Protein AF-A0A6P6E9Z3-F1 (afdb_monomer)

Nearest PDB structures (foldseek):
  7aoi-assembly1_AW  TM=5.281E-01  e=2.075E-01  Trypanosoma brucei
  3gw6-assembly1_A  TM=3.662E-01  e=9.988E-01  Escherichia phage K1F
  3gw6-assembly2_D  TM=3.424E-01  e=9.988E-01  Escherichia phage K1F
  3gw6-assembly2_C  TM=3.848E-01  e=1.651E+00  Escherichia phage K1F
  3gw6-assembly1_B  TM=3.776E-01  e=1.551E+00  Escherichia phage K1F

Solvent-accessible surface area (backbone atoms only — not comparable to full-atom values): 5429 Å² total; per-residue (Å²): 134,80,83,70,84,80,76,86,65,64,46,78,51,76,43,86,42,79,61,49,81,46,79,41,83,45,78,94,86,39,71,44,84,38,70,53,78,39,71,44,81,47,78,46,87,59,94,72,81,81,81,80,77,84,76,80,83,47,74,67,54,52,50,50,53,51,54,47,56,68,66,70,63,70,73,87,92,64,135

InterPro domains:
  IPR036394 Ribosomal protein uL22 superfamily [G3DSA:3.90.470.10] (10-79)
  IPR036394 Ribosomal protein uL22 superfamily [SSF54843] (12-49)
  IPR047867 Large ribosomal subunit protein uL22, bacteria/organella [PTHR13501] (10-78)

Secondary structure (DSSP, 8-state):
-PPPP---S-EEEEEE---EEEEEE-STT-EEEEEE--EEEEEE--SSSPPPPPPPPPHHHHHHHHHHHHHS---TT--

Radius of gyration: 25.66 Å; Cα contacts (8 Å, |Δi|>4): 66; chains: 1; bounding box: 59×47×48 Å

Foldseek 3Di:
DDPDPPDQAKDKDKDWDDWDWDWADDPPRDIDIDIPTDMDIDIDDDDDDHDDDDDDDDPVNVVVVVVVVVVPDDDDPDD

Mean predicted aligned error: 9.7 Å

pLDDT: mean 87.99, std 13.72, range [37.97, 97.12]

Organism: Octodon degus (NCBI:txid10160)

Sequence (79 aa):
MAPGPQGSDAESKTGRGQCLKGIRYHGRGRFGIMEKVYCHYFVKLVEGPPPAPEPRKTAMEHAKEYVQQLRSRTIIHTL

Structure (mmCIF, N/CA/C/O backbone):
data_AF-A0A6P6E9Z3-F1
#
_entry.id   AF-A0A6P6E9Z3-F1
#
loop_
_atom_site.group_PDB
_atom_site.id
_atom_site.type_symbol
_atom_site.label_atom_id
_atom_site.label_alt_id
_atom_site.label_comp_id
_atom_site.label_asym_id
_atom_site.label_entity_id
_atom_site.label_seq_id
_atom_site.pdbx_PDB_ins_code
_atom_site.Cartn_x
_atom_site.Cartn_y
_atom_site.Cartn_z
_atom_site.occupancy
_atom_site.B_iso_or_equiv
_atom_site.auth_seq_id
_atom_site.auth_comp_id
_atom_site.auth_asym_id
_atom_site.auth_atom_id
_atom_site.pdbx_PDB_model_num
ATOM 1 N N . MET A 1 1 ? -24.102 -15.658 -2.231 1.00 41.81 1 MET A N 1
ATOM 2 C CA . MET A 1 1 ? -22.895 -14.817 -2.366 1.00 41.81 1 MET A CA 1
ATOM 3 C C . MET A 1 1 ? -23.259 -13.450 -1.810 1.00 41.81 1 MET A C 1
ATOM 5 O O . MET A 1 1 ? -23.964 -12.711 -2.479 1.00 41.81 1 MET A O 1
ATOM 9 N N . ALA A 1 2 ? -22.964 -13.200 -0.531 1.00 37.97 2 ALA A N 1
ATOM 10 C CA . ALA A 1 2 ? -23.360 -11.951 0.117 1.00 37.97 2 ALA A CA 1
ATOM 11 C C . ALA A 1 2 ? -22.565 -10.787 -0.499 1.00 37.97 2 ALA A C 1
ATOM 13 O O . ALA A 1 2 ? -21.358 -10.949 -0.705 1.00 37.97 2 ALA A O 1
ATOM 14 N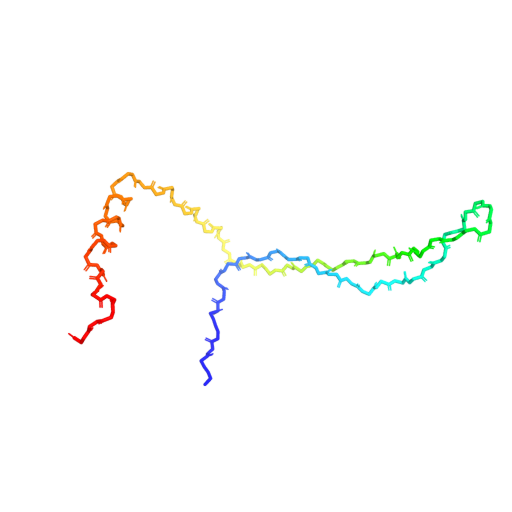 N . PRO A 1 3 ? -23.204 -9.651 -0.828 1.00 46.75 3 PRO A N 1
ATOM 15 C CA . PRO A 1 3 ? -22.469 -8.475 -1.264 1.00 46.75 3 PRO A CA 1
ATOM 16 C C . PRO A 1 3 ? -21.527 -8.053 -0.129 1.00 46.75 3 PRO A C 1
ATOM 18 O O . PRO A 1 3 ? -21.953 -7.926 1.018 1.00 46.75 3 PRO A O 1
ATOM 21 N N . GLY A 1 4 ? -20.236 -7.904 -0.443 1.00 49.62 4 GLY A N 1
ATOM 22 C CA . GLY A 1 4 ? -19.242 -7.391 0.501 1.00 49.62 4 GLY A CA 1
ATOM 23 C C . GLY A 1 4 ? -19.633 -6.002 1.023 1.00 49.62 4 GLY A C 1
ATOM 24 O O . GLY A 1 4 ? -20.479 -5.342 0.411 1.00 49.62 4 GLY A O 1
ATOM 25 N N . PRO A 1 5 ? -19.052 -5.553 2.150 1.00 54.25 5 PRO A N 1
ATOM 26 C CA . PRO A 1 5 ? -19.437 -4.297 2.779 1.00 54.25 5 PRO A CA 1
ATOM 27 C C . PRO A 1 5 ? -19.294 -3.158 1.766 1.00 54.25 5 PRO A C 1
ATOM 29 O O . PRO A 1 5 ? -18.206 -2.900 1.251 1.00 54.25 5 PRO A O 1
ATOM 32 N N . GLN A 1 6 ? -20.411 -2.507 1.439 1.00 49.78 6 GLN A N 1
ATOM 33 C CA . GLN A 1 6 ? -20.399 -1.292 0.637 1.00 49.78 6 GLN A CA 1
ATOM 34 C C . GLN A 1 6 ? -19.721 -0.214 1.486 1.00 49.78 6 GLN A C 1
ATOM 36 O O . GLN A 1 6 ? -20.298 0.263 2.458 1.00 49.78 6 GLN A O 1
ATOM 41 N N . GLY A 1 7 ? -18.454 0.079 1.182 1.00 54.69 7 GLY A N 1
ATOM 42 C CA . GLY A 1 7 ? -17.634 1.011 1.954 1.00 54.69 7 GLY A CA 1
ATOM 43 C C . GLY A 1 7 ? -18.241 2.412 1.939 1.00 54.69 7 GLY A C 1
ATOM 44 O O . GLY A 1 7 ? -18.324 3.028 0.874 1.00 54.69 7 GLY A O 1
ATOM 45 N N . SER A 1 8 ? -18.650 2.888 3.111 1.00 63.53 8 SER A N 1
ATOM 46 C CA . SER A 1 8 ? -19.211 4.220 3.354 1.00 63.53 8 SER A CA 1
ATOM 47 C C . SER A 1 8 ? -18.171 5.339 3.290 1.00 63.53 8 SER A C 1
ATOM 49 O O . SER A 1 8 ? -18.542 6.503 3.187 1.00 63.53 8 SER A O 1
ATOM 51 N N . ASP A 1 9 ? -16.882 4.995 3.317 1.00 76.06 9 ASP A N 1
ATOM 52 C CA . ASP A 1 9 ? -15.808 5.960 3.535 1.00 76.06 9 ASP A CA 1
ATOM 53 C C . ASP A 1 9 ? -15.020 6.271 2.255 1.00 76.06 9 ASP A C 1
ATOM 55 O O . ASP A 1 9 ? -14.945 5.469 1.311 1.00 76.06 9 ASP A O 1
ATOM 59 N N . ALA A 1 10 ? -14.429 7.469 2.232 1.00 88.81 10 ALA A N 1
ATOM 60 C CA . ALA A 1 10 ? -13.457 7.862 1.222 1.00 88.81 10 ALA A CA 1
ATOM 61 C C . ALA A 1 10 ? -12.161 7.058 1.403 1.00 88.81 10 ALA A C 1
ATOM 63 O O . ALA A 1 10 ? -11.702 6.831 2.522 1.00 88.81 10 ALA A O 1
ATOM 64 N N . GLU A 1 11 ? -11.546 6.640 0.298 1.00 91.00 11 GLU A N 1
ATOM 65 C CA . GLU A 1 11 ? -10.353 5.791 0.325 1.00 91.00 11 GLU A CA 1
ATOM 66 C C . GLU A 1 11 ? -9.253 6.373 -0.558 1.00 91.00 11 GLU A C 1
ATOM 68 O O . GLU A 1 11 ? -9.492 6.782 -1.695 1.00 91.00 11 GLU A O 1
ATOM 73 N N . SER A 1 12 ? -8.019 6.335 -0.061 1.00 92.88 12 SER A N 1
ATOM 74 C CA . SER A 1 12 ? -6.815 6.588 -0.851 1.00 92.88 12 SER A CA 1
ATOM 75 C C . SER A 1 12 ? -5.886 5.385 -0.746 1.00 92.88 12 SER A C 1
ATOM 77 O O . SER A 1 12 ? -5.497 5.004 0.361 1.00 92.88 12 SER A O 1
ATOM 79 N N . LYS A 1 13 ? -5.531 4.776 -1.879 1.00 95.12 13 LYS A N 1
ATOM 80 C CA . LYS A 1 13 ? -4.675 3.581 -1.928 1.00 95.12 13 LYS A CA 1
ATOM 81 C C . LYS A 1 13 ? -3.583 3.744 -2.975 1.00 95.12 13 LYS A C 1
ATOM 83 O O . LYS A 1 13 ? -3.776 4.396 -3.999 1.00 95.12 13 LYS A O 1
ATOM 88 N N . THR A 1 14 ? -2.441 3.109 -2.737 1.00 95.44 14 THR A N 1
ATOM 89 C CA . THR A 1 14 ? -1.337 3.035 -3.698 1.00 95.44 14 THR A CA 1
ATOM 90 C C . THR A 1 14 ? -1.085 1.591 -4.107 1.00 95.44 14 THR A C 1
ATOM 92 O O . THR A 1 14 ? -1.243 0.667 -3.311 1.00 95.44 14 THR A O 1
ATOM 95 N N . GLY A 1 15 ? -0.726 1.386 -5.373 1.00 94.81 15 GLY A N 1
ATOM 96 C CA . GLY A 1 15 ? -0.418 0.071 -5.929 1.00 94.81 15 GLY A CA 1
ATOM 97 C C . GLY A 1 15 ? 0.908 0.077 -6.677 1.00 94.81 15 GLY A C 1
ATOM 98 O O . GLY A 1 15 ? 1.271 1.073 -7.309 1.00 94.81 15 GLY A O 1
ATOM 99 N N . ARG A 1 16 ? 1.633 -1.044 -6.627 1.00 94.50 16 ARG A N 1
ATOM 100 C CA . ARG A 1 16 ? 2.831 -1.243 -7.451 1.00 94.50 16 ARG A CA 1
ATOM 101 C C . ARG A 1 16 ? 2.407 -1.382 -8.915 1.00 94.50 16 ARG A C 1
ATOM 103 O O . ARG A 1 16 ? 1.582 -2.229 -9.241 1.00 94.50 16 ARG A O 1
ATOM 110 N N . GLY A 1 17 ? 2.969 -0.542 -9.775 1.00 92.81 17 GLY A N 1
ATOM 111 C CA . GLY A 1 17 ? 2.796 -0.615 -11.221 1.00 92.81 17 GLY A CA 1
ATOM 112 C C . GLY A 1 17 ? 3.811 -1.549 -11.875 1.00 92.81 17 GLY A C 1
ATOM 113 O O . GLY A 1 17 ? 4.681 -2.135 -11.220 1.00 92.81 17 GLY A O 1
ATOM 114 N N . GLN A 1 18 ? 3.714 -1.680 -13.196 1.00 94.75 18 GLN A N 1
ATOM 115 C CA . GLN A 1 18 ? 4.677 -2.454 -13.978 1.00 94.75 18 GLN A CA 1
ATOM 116 C C . GLN A 1 18 ? 6.089 -1.904 -13.763 1.00 94.75 18 GLN A C 1
ATOM 118 O O . GLN A 1 18 ? 6.304 -0.707 -13.884 1.00 94.75 18 GLN A O 1
ATOM 123 N N . CYS A 1 19 ? 7.051 -2.763 -13.426 1.00 94.19 19 CYS A N 1
ATOM 124 C CA . CYS A 1 19 ? 8.436 -2.357 -13.190 1.00 94.19 19 CYS A CA 1
ATOM 125 C C . CYS A 1 19 ? 9.324 -2.856 -14.333 1.00 94.19 19 CYS A C 1
ATOM 127 O O . CYS A 1 19 ? 9.317 -4.048 -14.641 1.00 94.19 19 CYS A O 1
ATOM 129 N N . LEU A 1 20 ? 10.109 -1.962 -14.939 1.00 95.12 20 LEU A N 1
ATOM 130 C CA . LEU A 1 20 ? 11.061 -2.338 -15.989 1.00 95.12 20 LEU A CA 1
ATOM 131 C C . LEU A 1 20 ? 12.406 -2.690 -15.363 1.00 95.12 20 LEU A C 1
ATOM 133 O O . LEU A 1 20 ? 12.904 -1.943 -14.523 1.00 95.12 20 LEU A O 1
ATOM 137 N N . LYS A 1 21 ? 13.022 -3.790 -15.797 1.00 95.88 21 LYS A N 1
ATOM 138 C CA . LYS A 1 21 ? 14.363 -4.170 -15.344 1.00 95.88 21 LYS A CA 1
ATOM 139 C C . LYS A 1 21 ? 15.431 -3.575 -16.257 1.00 95.88 21 LYS A C 1
ATOM 141 O O . LYS A 1 21 ? 15.287 -3.567 -17.475 1.00 95.88 21 LYS A O 1
ATOM 146 N N . GLY A 1 22 ? 16.507 -3.089 -15.657 1.00 93.69 22 GLY A N 1
ATOM 147 C CA . GLY A 1 22 ? 17.708 -2.600 -16.320 1.00 93.69 22 GLY A CA 1
ATOM 148 C C . GLY A 1 22 ? 18.959 -3.101 -15.607 1.00 93.69 22 GLY A C 1
ATOM 149 O O . GLY A 1 22 ? 18.883 -3.713 -14.543 1.00 93.69 22 GLY A O 1
ATOM 150 N N . ILE A 1 23 ? 20.124 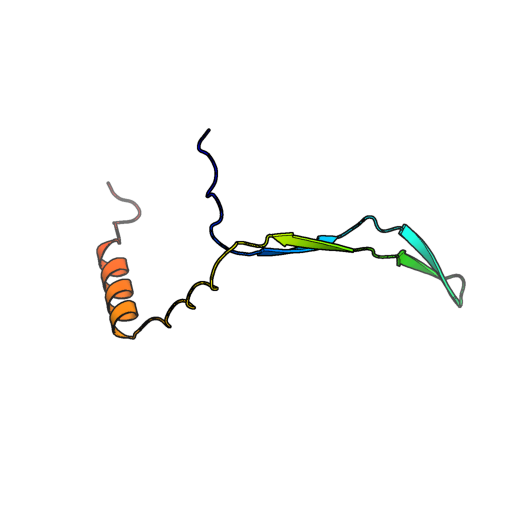-2.835 -16.189 1.00 95.81 23 ILE A N 1
ATOM 151 C CA . ILE A 1 23 ? 21.415 -3.230 -15.622 1.00 95.81 23 ILE A CA 1
ATOM 152 C C . ILE A 1 23 ? 22.143 -1.977 -15.138 1.00 95.81 23 ILE A C 1
ATOM 154 O O . ILE A 1 23 ? 22.314 -1.018 -15.890 1.00 95.81 23 ILE A O 1
ATOM 158 N N . ARG A 1 24 ? 22.592 -1.987 -13.881 1.00 96.19 24 ARG A N 1
ATOM 159 C CA . ARG A 1 24 ? 23.511 -0.990 -13.327 1.00 96.19 24 ARG A CA 1
ATOM 160 C C . ARG A 1 24 ? 24.926 -1.549 -13.371 1.00 96.19 24 ARG A C 1
ATOM 162 O O . ARG A 1 24 ? 25.247 -2.474 -12.628 1.00 96.19 24 ARG A O 1
ATOM 169 N N . TYR A 1 25 ? 25.766 -0.991 -14.233 1.00 95.56 25 TYR A N 1
ATOM 170 C CA . TYR A 1 25 ? 27.161 -1.407 -14.337 1.00 95.56 25 TYR A CA 1
ATOM 171 C C . TYR A 1 25 ? 27.982 -0.902 -13.148 1.00 95.56 25 TYR A C 1
ATOM 173 O O . TYR A 1 25 ? 27.840 0.242 -12.711 1.00 95.56 25 TYR A O 1
ATOM 181 N N . HIS A 1 26 ? 28.855 -1.765 -12.639 1.00 96.50 26 HIS A N 1
ATOM 182 C CA . HIS A 1 26 ? 29.821 -1.465 -11.592 1.00 96.50 26 HIS A CA 1
ATOM 183 C C . HIS A 1 26 ? 31.234 -1.841 -12.062 1.00 96.50 26 HIS A C 1
ATOM 185 O O . HIS A 1 26 ? 31.422 -2.598 -13.015 1.00 96.50 26 HIS A O 1
ATOM 191 N N . GLY A 1 27 ? 32.253 -1.314 -11.380 1.00 95.69 27 GLY A N 1
ATOM 192 C CA . GLY A 1 27 ? 33.641 -1.696 -11.641 1.00 95.69 27 GLY A CA 1
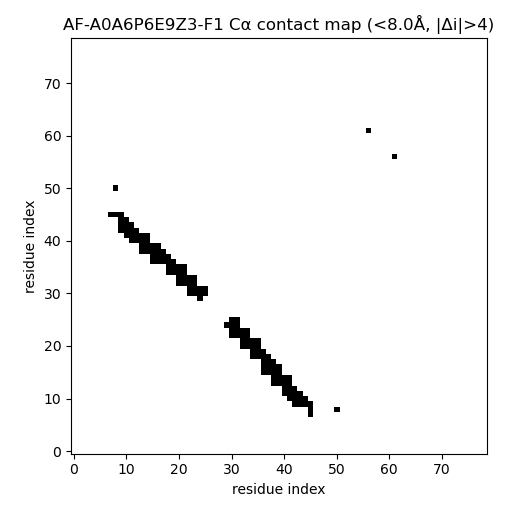ATOM 193 C C . GLY A 1 27 ? 33.899 -3.188 -11.387 1.00 95.69 27 GLY A C 1
ATOM 194 O O . GLY A 1 27 ? 33.121 -3.867 -10.712 1.00 95.69 27 GLY A O 1
ATOM 195 N N . ARG A 1 28 ? 35.031 -3.694 -11.893 1.00 95.00 28 ARG A N 1
ATOM 196 C CA . ARG A 1 28 ? 35.459 -5.104 -11.755 1.00 95.00 28 ARG A CA 1
ATOM 197 C C . ARG A 1 28 ? 34.492 -6.123 -12.385 1.00 95.00 28 ARG A C 1
ATOM 199 O O . ARG A 1 28 ? 34.343 -7.223 -11.863 1.00 95.00 28 ARG A O 1
ATOM 206 N N . GLY A 1 29 ? 33.810 -5.749 -13.471 1.00 93.00 29 GLY A N 1
ATOM 207 C CA . GLY A 1 29 ? 32.898 -6.643 -14.198 1.00 93.00 29 GLY A CA 1
ATOM 208 C C . GLY A 1 29 ? 31.629 -7.022 -13.427 1.00 93.00 29 GLY A C 1
ATOM 209 O O . GLY A 1 29 ? 30.970 -7.997 -13.774 1.00 93.00 29 GLY A O 1
ATOM 210 N N . ARG A 1 30 ? 31.285 -6.283 -12.364 1.00 95.31 30 ARG A N 1
ATOM 211 C CA . ARG A 1 30 ? 30.073 -6.522 -11.570 1.00 95.31 30 ARG A CA 1
ATOM 212 C C . ARG A 1 30 ? 28.903 -5.712 -12.120 1.00 95.31 30 ARG A C 1
ATOM 214 O O . ARG A 1 30 ? 29.089 -4.616 -12.643 1.00 95.31 30 ARG A O 1
ATOM 221 N N . PHE A 1 31 ? 27.687 -6.214 -11.938 1.00 94.50 31 PHE A N 1
ATOM 222 C CA . PHE A 1 31 ? 26.474 -5.477 -12.272 1.00 94.50 31 PHE A CA 1
ATOM 223 C C . PHE A 1 31 ? 25.356 -5.744 -11.262 1.00 94.50 31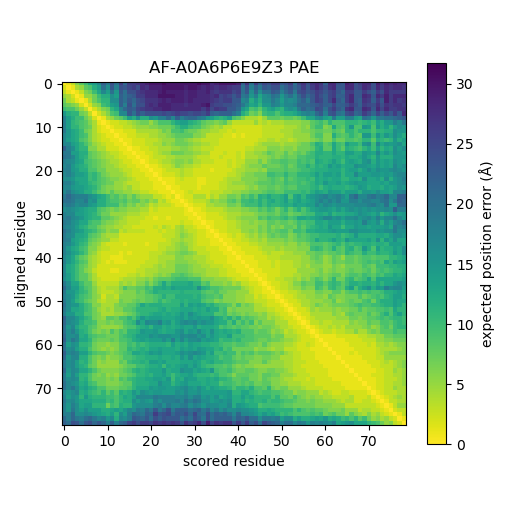 PHE A C 1
ATOM 225 O O . PHE A 1 31 ? 25.307 -6.802 -10.638 1.00 94.50 31 PHE A O 1
ATOM 232 N N . GLY A 1 32 ? 24.476 -4.761 -11.090 1.00 95.69 32 GLY A N 1
ATOM 233 C CA . 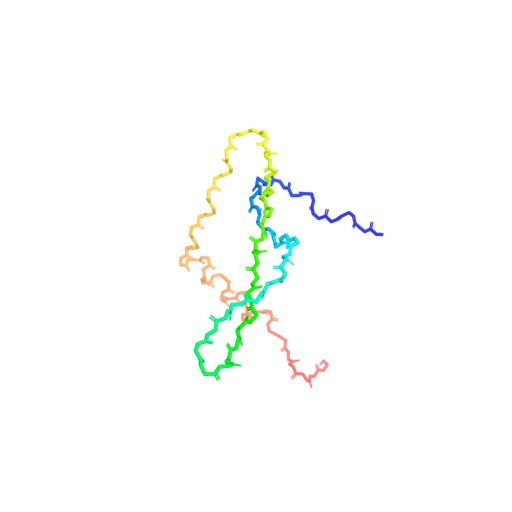GLY A 1 32 ? 23.248 -4.875 -10.309 1.00 95.69 32 GLY A CA 1
ATOM 234 C C . GLY A 1 32 ? 22.021 -4.847 -11.216 1.00 95.69 32 GLY A C 1
ATOM 235 O O . GLY A 1 32 ? 22.038 -4.208 -12.268 1.00 95.69 32 GLY A O 1
ATOM 236 N N . ILE A 1 33 ? 20.944 -5.514 -10.808 1.00 94.62 33 ILE A N 1
ATOM 237 C CA . ILE A 1 33 ? 19.646 -5.405 -11.482 1.00 94.62 33 ILE A CA 1
ATOM 238 C C . ILE A 1 33 ? 18.948 -4.162 -10.931 1.00 94.62 33 ILE A C 1
ATOM 240 O O . ILE A 1 33 ? 18.692 -4.058 -9.734 1.00 94.62 33 ILE A O 1
ATOM 244 N N . MET A 1 34 ? 18.679 -3.202 -11.806 1.00 95.38 34 MET A N 1
ATOM 245 C CA . MET A 1 34 ? 17.925 -1.993 -11.501 1.00 95.38 34 MET A CA 1
ATOM 246 C C . MET A 1 34 ? 16.462 -2.204 -11.881 1.00 95.38 34 MET A C 1
ATOM 248 O O . MET A 1 34 ? 16.181 -2.759 -12.938 1.00 95.38 34 MET A O 1
ATOM 252 N N . GLU A 1 35 ? 15.532 -1.709 -11.071 1.00 93.81 35 GLU A N 1
ATOM 253 C CA . GLU A 1 35 ? 14.115 -1.653 -11.433 1.00 93.81 35 GLU A CA 1
ATOM 254 C C . GLU A 1 35 ? 13.686 -0.190 -11.586 1.00 93.81 35 GLU A C 1
ATOM 256 O O . GLU A 1 35 ? 13.818 0.602 -10.654 1.00 93.81 35 GLU A O 1
ATOM 261 N N . LYS A 1 36 ? 13.166 0.187 -12.760 1.00 92.94 36 LYS A N 1
ATOM 262 C CA . LYS A 1 36 ? 12.385 1.419 -12.920 1.00 92.94 36 LYS A CA 1
ATOM 263 C C . LYS A 1 36 ? 10.997 1.136 -12.366 1.00 92.94 36 LYS A C 1
ATOM 265 O O . LYS A 1 36 ? 10.198 0.455 -13.012 1.00 92.94 36 LYS A O 1
ATOM 270 N N . VAL A 1 37 ? 10.763 1.591 -11.142 1.00 94.31 37 VAL A N 1
ATOM 271 C CA . VAL A 1 37 ? 9.524 1.337 -10.407 1.00 94.31 37 VAL A CA 1
ATOM 272 C C . VAL A 1 37 ? 8.475 2.372 -10.797 1.00 94.31 37 VAL A C 1
ATOM 274 O O . VAL A 1 37 ? 8.733 3.571 -10.736 1.00 94.31 37 VAL A O 1
ATOM 277 N N . TYR A 1 38 ? 7.288 1.898 -11.163 1.00 96.06 38 TYR A N 1
ATOM 278 C CA . TYR A 1 38 ? 6.107 2.727 -11.384 1.00 96.06 38 TYR A CA 1
ATOM 279 C C . TYR A 1 38 ? 5.075 2.431 -10.295 1.00 96.06 38 TYR A C 1
ATOM 281 O O . TYR A 1 38 ? 5.038 1.325 -9.748 1.00 96.06 38 TYR A O 1
ATOM 289 N N . CYS A 1 39 ? 4.232 3.407 -9.970 1.00 96.25 39 CYS A N 1
ATOM 290 C CA . CYS A 1 39 ? 3.148 3.250 -9.008 1.00 96.25 39 CYS A CA 1
ATOM 291 C C . CYS A 1 39 ? 1.846 3.852 -9.536 1.00 96.25 39 CYS A C 1
ATOM 293 O O . CYS A 1 39 ? 1.846 4.752 -10.375 1.00 96.25 39 CYS A O 1
ATOM 295 N N . HIS A 1 40 ? 0.736 3.323 -9.032 1.00 97.12 40 HIS A N 1
ATOM 296 C CA . HIS A 1 40 ? -0.605 3.831 -9.285 1.00 97.12 40 HIS A CA 1
ATOM 297 C C . HIS A 1 40 ? -1.179 4.408 -7.996 1.00 97.12 40 HIS A C 1
ATOM 299 O O . HIS A 1 40 ? -0.965 3.857 -6.912 1.00 97.12 40 HIS A O 1
ATOM 305 N N . TYR A 1 41 ? -1.913 5.508 -8.131 1.00 96.12 41 TYR A N 1
ATOM 306 C CA . TYR A 1 41 ? -2.611 6.172 -7.040 1.00 96.12 41 TYR A CA 1
ATOM 307 C C . TYR A 1 41 ? -4.113 6.099 -7.309 1.00 96.12 41 TYR A C 1
ATOM 309 O O . TYR A 1 41 ? -4.572 6.542 -8.362 1.00 96.12 41 TYR A O 1
ATOM 317 N N . PHE A 1 42 ? -4.862 5.506 -6.382 1.00 94.94 42 PHE A N 1
ATOM 318 C CA . PHE A 1 42 ? -6.302 5.294 -6.494 1.00 94.94 42 PHE A CA 1
ATOM 319 C C . PHE A 1 42 ? -7.022 6.111 -5.430 1.00 94.94 42 PHE A C 1
ATOM 321 O O . PHE A 1 42 ? -6.650 6.068 -4.255 1.00 94.94 42 PHE A O 1
ATOM 328 N N . VAL A 1 43 ? -8.068 6.821 -5.846 1.00 95.31 43 VAL A N 1
ATOM 329 C CA . VAL A 1 43 ? -8.901 7.641 -4.966 1.00 95.31 43 VAL A CA 1
ATOM 330 C C . VAL A 1 43 ? -10.357 7.259 -5.164 1.00 95.31 43 VAL A C 1
ATOM 332 O O . VAL A 1 43 ? -10.839 7.189 -6.295 1.00 95.31 43 VAL A O 1
ATOM 335 N N . LYS A 1 44 ? -11.053 7.044 -4.052 1.00 93.00 44 LYS A N 1
ATOM 336 C CA . LYS A 1 44 ? -12.507 6.955 -3.983 1.00 93.00 44 LYS A CA 1
ATOM 337 C C . LYS A 1 44 ? -13.000 8.136 -3.158 1.00 93.00 44 LYS A C 1
ATOM 339 O O . LYS A 1 44 ? -12.705 8.222 -1.968 1.00 93.00 44 LYS A O 1
ATOM 344 N N . LEU A 1 45 ? -13.726 9.040 -3.805 1.00 92.25 45 LEU A N 1
ATOM 345 C CA . LEU A 1 45 ? -14.371 10.172 -3.150 1.00 92.25 45 LEU A CA 1
ATOM 346 C C . LEU A 1 45 ? -15.798 9.785 -2.761 1.00 92.25 45 LEU A C 1
ATOM 348 O O . LEU A 1 45 ? -16.456 9.029 -3.476 1.00 92.25 45 LEU A O 1
ATOM 352 N N . VAL A 1 46 ? -16.254 10.308 -1.628 1.00 92.19 46 VAL A N 1
ATOM 353 C CA . VAL A 1 46 ? -17.627 10.168 -1.139 1.00 92.19 46 VAL A CA 1
ATOM 354 C C . VAL A 1 46 ? -18.170 11.574 -0.925 1.00 92.19 46 VAL A C 1
ATOM 356 O O . VAL A 1 46 ? -17.478 12.424 -0.365 1.00 92.19 46 VAL A O 1
ATOM 359 N N . GLU A 1 47 ? -19.375 11.833 -1.425 1.00 89.50 47 GLU A N 1
ATOM 360 C CA . GLU A 1 47 ? -20.041 13.124 -1.260 1.00 89.50 47 GLU A CA 1
ATOM 361 C C . GLU A 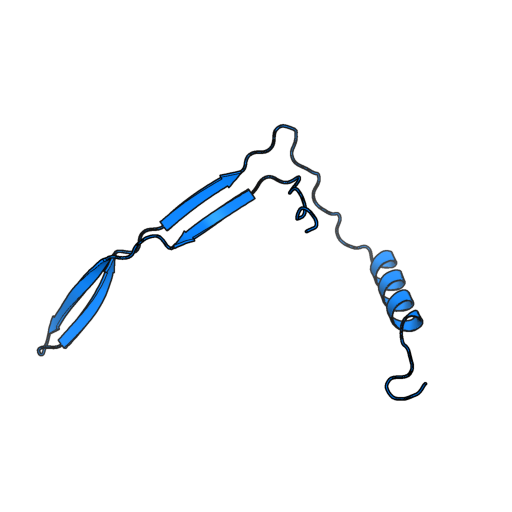1 47 ? -20.520 13.304 0.185 1.00 89.50 47 GLU A C 1
ATOM 363 O O . GLU A 1 47 ? -21.091 12.391 0.780 1.00 89.50 47 GLU A O 1
ATOM 368 N N . GLY A 1 48 ? -20.313 14.499 0.740 1.00 89.50 48 GLY A N 1
ATOM 369 C CA . GLY A 1 48 ? -20.745 14.859 2.090 1.00 89.50 48 GLY A CA 1
ATOM 370 C C . GLY A 1 48 ? -19.606 15.352 2.988 1.00 89.50 48 GLY A C 1
ATOM 371 O O . GLY A 1 48 ? -18.437 15.333 2.595 1.00 89.50 48 GLY A O 1
ATOM 372 N N . PRO A 1 49 ? -19.937 15.848 4.195 1.00 88.19 49 PRO A N 1
ATOM 373 C CA . PRO A 1 49 ? -18.932 16.188 5.192 1.00 88.19 49 PRO A CA 1
ATOM 374 C C . PRO A 1 49 ? -18.191 14.920 5.653 1.00 88.19 49 PRO A C 1
ATOM 376 O O . PRO A 1 49 ? -18.794 13.846 5.707 1.00 88.19 49 PRO A O 1
ATOM 379 N N . PRO A 1 50 ? -16.897 15.020 6.005 1.00 86.06 50 PRO A N 1
ATOM 380 C CA . PRO A 1 50 ? -16.138 13.867 6.467 1.00 86.06 50 PRO A CA 1
ATOM 381 C C . PRO A 1 50 ? -16.743 13.300 7.763 1.00 86.06 50 PRO A C 1
ATOM 383 O O . PRO A 1 50 ? -17.205 14.076 8.609 1.00 86.06 50 PRO A O 1
ATOM 386 N N . PRO A 1 51 ? -16.732 11.966 7.949 1.00 87.88 51 PRO A N 1
ATOM 387 C CA . PRO A 1 51 ? -17.205 11.356 9.183 1.00 87.88 51 PRO A CA 1
ATOM 388 C C . PRO A 1 51 ? -16.373 11.840 10.377 1.00 87.88 51 PRO A C 1
ATOM 390 O O . PRO A 1 51 ? -15.172 12.103 10.261 1.00 87.88 51 PRO A O 1
ATOM 393 N N . ALA A 1 52 ? -17.017 11.962 11.540 1.00 86.94 52 ALA A N 1
ATOM 394 C CA . ALA A 1 52 ? -16.317 12.304 12.771 1.00 86.94 52 ALA A CA 1
ATOM 395 C C . ALA A 1 52 ? -15.314 11.191 13.131 1.00 86.94 52 ALA A C 1
ATOM 397 O O . ALA A 1 52 ? -15.634 10.011 12.967 1.00 86.94 52 ALA A O 1
ATOM 398 N N . PRO A 1 53 ? -14.116 11.536 13.634 1.00 86.06 53 PRO A N 1
ATOM 399 C CA . PRO A 1 53 ? -13.149 10.534 14.056 1.00 86.06 53 PRO A CA 1
ATOM 400 C C . PRO A 1 53 ? -13.711 9.708 15.216 1.00 86.06 53 PRO A C 1
ATOM 402 O O . PRO A 1 53 ? -14.381 10.248 16.101 1.00 86.06 53 PRO A O 1
ATOM 405 N N . GLU A 1 54 ? -13.405 8.409 15.231 1.00 86.06 54 GLU A N 1
ATOM 406 C CA . GLU A 1 54 ? -13.795 7.542 16.340 1.00 86.06 54 GLU A CA 1
ATOM 407 C C . GLU A 1 54 ? -13.238 8.099 17.663 1.00 86.06 54 GLU A C 1
ATOM 409 O O . GLU A 1 54 ? -12.040 8.407 17.757 1.00 86.06 54 GLU A O 1
ATOM 414 N N . PRO A 1 55 ? -14.085 8.266 18.697 1.00 87.12 55 PRO A N 1
ATOM 415 C CA . PRO A 1 55 ? -13.624 8.750 19.984 1.00 87.12 55 PRO A CA 1
ATOM 416 C C . PRO A 1 55 ? -12.645 7.745 20.592 1.00 87.12 55 PRO A C 1
ATOM 418 O O . PRO A 1 55 ? -12.784 6.530 20.452 1.00 87.12 55 PRO A O 1
ATOM 421 N N . ARG A 1 56 ? -11.638 8.256 21.306 1.00 86.81 56 ARG A N 1
ATOM 422 C CA . ARG A 1 56 ? -10.716 7.392 22.048 1.00 86.81 56 ARG A CA 1
ATOM 423 C C . ARG A 1 56 ? -11.502 6.602 23.089 1.00 86.81 56 ARG A C 1
ATOM 425 O O . ARG A 1 56 ? -12.285 7.196 23.831 1.00 86.81 56 ARG A O 1
ATOM 432 N N . LYS A 1 57 ? -11.231 5.296 23.172 1.00 90.44 57 LYS A N 1
ATOM 433 C CA . LYS A 1 57 ? -11.851 4.429 24.174 1.00 90.44 57 LYS A CA 1
ATOM 434 C C . LYS A 1 57 ? -11.654 5.002 25.577 1.00 90.44 57 LYS A C 1
ATOM 436 O O . LYS A 1 57 ? -10.544 5.377 25.964 1.00 90.44 57 LYS A O 1
ATOM 441 N N . THR A 1 58 ? -12.739 5.082 26.338 1.00 93.50 58 THR A N 1
ATOM 442 C CA . THR A 1 58 ? -12.699 5.554 27.728 1.00 93.50 58 THR A CA 1
ATOM 443 C C . THR A 1 58 ? -12.279 4.431 28.683 1.00 93.50 58 THR A C 1
ATOM 445 O O . THR A 1 58 ? -12.446 3.247 28.392 1.00 93.50 58 THR A O 1
ATOM 448 N N . ALA A 1 59 ? -11.778 4.770 29.879 1.00 91.62 59 ALA A N 1
ATOM 449 C CA . ALA A 1 59 ? -11.433 3.769 30.901 1.00 91.62 59 ALA A CA 1
ATOM 450 C C . ALA A 1 59 ? -12.625 2.860 31.272 1.00 91.62 59 ALA A C 1
ATOM 452 O O . ALA A 1 59 ? -12.453 1.674 31.547 1.00 91.62 59 ALA A O 1
ATOM 453 N N . MET A 1 60 ? -13.846 3.402 31.223 1.00 94.31 60 MET A N 1
ATOM 454 C CA . MET A 1 60 ? -15.078 2.646 31.448 1.00 94.31 60 MET A CA 1
ATOM 455 C C . MET A 1 60 ? -15.358 1.633 30.335 1.00 94.31 60 MET A C 1
ATOM 457 O O . MET A 1 60 ? -15.788 0.518 30.621 1.00 94.31 60 MET A O 1
ATOM 461 N N . GLU A 1 61 ? -15.119 1.991 29.074 1.00 92.50 61 GLU A N 1
ATOM 462 C CA . GLU A 1 61 ? -15.240 1.054 27.952 1.00 92.50 61 GLU A CA 1
ATOM 46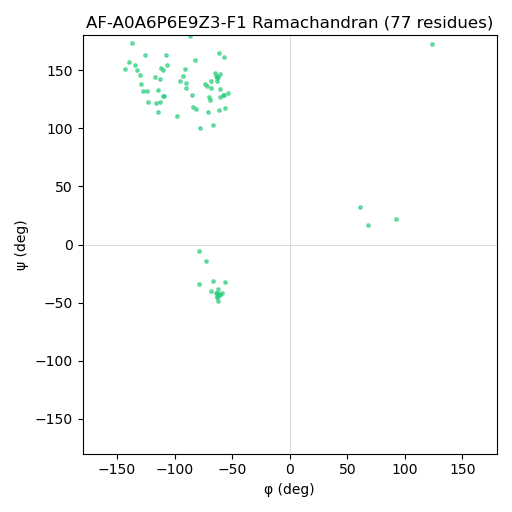3 C C . GLU A 1 61 ? -14.221 -0.075 28.063 1.00 92.50 61 GLU A C 1
ATOM 465 O O . GLU A 1 61 ? -14.588 -1.235 27.902 1.00 92.50 61 GLU A O 1
ATOM 470 N N . HIS A 1 62 ? -12.982 0.242 28.445 1.00 93.88 62 HIS A N 1
ATOM 471 C CA . HIS A 1 62 ? -11.963 -0.771 28.713 1.00 93.88 62 HIS A CA 1
ATOM 472 C C . HIS A 1 62 ? -12.372 -1.723 29.842 1.00 93.88 62 HIS A C 1
ATOM 474 O O . HIS A 1 62 ? -12.237 -2.938 29.702 1.00 93.88 62 HIS A O 1
ATOM 480 N N . ALA A 1 63 ? -12.924 -1.198 30.940 1.00 95.00 63 ALA A N 1
ATOM 481 C CA . ALA A 1 63 ? -13.415 -2.025 32.040 1.00 95.00 63 ALA A CA 1
ATOM 482 C C . ALA A 1 63 ? -14.579 -2.931 31.604 1.00 95.00 63 ALA A C 1
ATOM 484 O O . ALA A 1 63 ? -14.612 -4.111 31.954 1.00 95.00 63 ALA A O 1
ATOM 485 N N . LYS A 1 64 ? -15.515 -2.409 30.800 1.00 95.81 64 LYS A N 1
ATOM 486 C CA . LYS A 1 64 ? -16.623 -3.196 30.236 1.00 95.81 64 LYS A CA 1
ATOM 487 C C . LYS A 1 64 ? -16.117 -4.299 29.309 1.00 95.81 64 LYS A C 1
ATOM 489 O O . LYS A 1 64 ? -16.568 -5.433 29.435 1.00 95.81 64 LYS A O 1
ATOM 494 N N . GLU A 1 65 ? -15.177 -3.985 28.420 1.00 95.06 65 GLU A N 1
ATOM 495 C CA . GLU A 1 65 ? -14.563 -4.943 27.491 1.00 95.06 65 GLU A CA 1
ATOM 496 C C . GLU A 1 65 ? -13.832 -6.057 28.256 1.00 95.06 65 GLU A C 1
ATOM 498 O O . GLU A 1 65 ? -14.018 -7.236 27.957 1.00 95.06 65 GLU A O 1
ATOM 503 N N . TYR A 1 66 ? -13.103 -5.707 29.319 1.00 95.69 66 TYR A N 1
ATOM 504 C CA . TYR A 1 66 ? -12.431 -6.669 30.194 1.00 95.69 66 TYR A CA 1
ATOM 505 C C . TYR A 1 66 ? -13.413 -7.608 30.909 1.00 95.69 66 TYR A C 1
ATOM 507 O O . TYR A 1 66 ? -13.259 -8.830 30.878 1.00 95.69 66 TYR A O 1
ATOM 515 N N . VAL A 1 67 ? -14.473 -7.060 31.512 1.00 96.88 67 VAL A N 1
ATOM 516 C CA . VAL A 1 67 ? -15.516 -7.872 32.162 1.00 96.88 67 VAL A CA 1
ATOM 517 C C . VAL A 1 67 ? -16.223 -8.769 31.145 1.00 96.88 67 VAL A C 1
ATOM 519 O O . VAL A 1 67 ? -16.521 -9.924 31.453 1.00 96.88 67 VAL A O 1
ATOM 522 N N . GLN A 1 68 ? -16.466 -8.271 29.931 1.00 96.12 68 GLN A N 1
ATOM 523 C CA . GLN A 1 68 ? -17.081 -9.049 28.859 1.00 96.12 68 GLN A CA 1
ATOM 524 C C . GLN A 1 68 ? -16.203 -10.242 28.461 1.00 96.12 68 GLN A C 1
ATOM 526 O O . GLN A 1 68 ? -16.716 -11.357 28.393 1.00 96.12 68 GLN A O 1
ATOM 531 N N . GLN A 1 69 ? -14.891 -10.040 28.293 1.00 94.88 69 GLN A N 1
ATOM 532 C CA . GLN A 1 69 ? -13.931 -11.116 28.007 1.00 94.88 69 GLN A CA 1
ATOM 533 C C . GLN A 1 69 ? -13.921 -12.191 29.104 1.00 94.88 69 GLN A C 1
ATOM 535 O O . GLN A 1 69 ? -13.903 -13.389 28.812 1.00 94.88 69 GLN A O 1
ATOM 540 N N . LEU A 1 70 ? -13.983 -11.778 30.376 1.00 94.81 70 LEU A N 1
ATOM 541 C CA . LEU A 1 70 ? -14.054 -12.703 31.511 1.00 94.81 70 LEU A CA 1
ATOM 542 C C . LEU A 1 70 ? -15.360 -13.505 31.553 1.00 94.81 70 LEU A C 1
ATOM 544 O O . LEU A 1 70 ? -15.353 -14.638 32.029 1.00 94.81 70 LEU A O 1
ATOM 548 N N . ARG A 1 71 ? -16.472 -12.935 31.076 1.00 94.06 71 ARG A N 1
ATOM 549 C CA . ARG A 1 71 ? -17.777 -13.614 31.002 1.00 94.06 71 ARG A CA 1
ATOM 550 C C . ARG A 1 71 ? -17.883 -14.567 29.819 1.00 94.06 71 ARG A C 1
ATOM 552 O O . ARG A 1 71 ? -18.540 -15.592 29.939 1.00 94.06 71 ARG A O 1
ATOM 559 N N . SER A 1 72 ? -17.249 -14.241 28.694 1.00 93.62 72 SER A N 1
ATOM 560 C CA . SER A 1 72 ? -17.303 -15.053 27.474 1.00 93.62 72 SER A CA 1
ATOM 561 C C . SER A 1 72 ? -16.387 -16.279 27.495 1.00 93.62 72 SER A C 1
ATOM 563 O O . SER A 1 72 ? -16.411 -17.060 26.547 1.00 93.62 72 SER A O 1
ATOM 565 N N . ARG A 1 73 ? -15.550 -16.454 28.526 1.00 91.56 73 ARG A N 1
ATOM 566 C CA . ARG A 1 73 ? -14.646 -17.609 28.606 1.00 91.56 73 ARG A CA 1
ATOM 567 C C . ARG A 1 73 ? -15.435 -18.899 28.859 1.00 91.56 73 ARG A C 1
ATOM 569 O O . ARG A 1 73 ? -16.196 -18.989 29.819 1.00 91.56 73 ARG A O 1
ATOM 576 N N . THR A 1 74 ?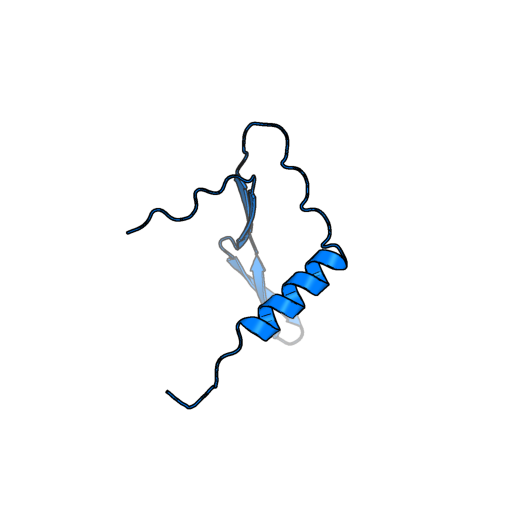 -15.215 -19.899 28.018 1.00 90.75 74 THR A N 1
ATOM 577 C CA . THR A 1 74 ? -15.744 -21.260 28.169 1.00 90.75 74 THR A CA 1
ATOM 578 C C . THR A 1 74 ? -14.624 -22.219 28.567 1.00 90.75 74 THR A C 1
ATOM 580 O O . THR A 1 74 ? -13.440 -21.887 28.467 1.00 90.75 74 THR A O 1
ATOM 583 N N . ILE A 1 75 ? -14.983 -23.401 29.070 1.00 89.19 75 ILE A N 1
ATOM 584 C CA . ILE A 1 75 ? -14.000 -24.423 29.429 1.00 89.19 75 ILE A CA 1
ATOM 585 C C . ILE A 1 75 ? -13.416 -24.991 28.133 1.00 89.19 75 ILE A C 1
ATOM 587 O O . ILE A 1 75 ? -14.109 -25.611 27.332 1.00 89.19 75 ILE A O 1
ATOM 591 N N . ILE A 1 76 ? -12.129 -24.746 27.912 1.00 85.69 76 ILE A N 1
ATOM 592 C CA . ILE A 1 76 ? -11.409 -25.243 26.744 1.00 85.69 76 ILE A CA 1
ATOM 593 C C . ILE A 1 76 ? -11.038 -26.697 27.075 1.00 85.69 76 ILE A C 1
ATOM 595 O O . ILE A 1 76 ? -10.306 -26.916 28.036 1.00 85.69 76 ILE A O 1
ATOM 599 N N . HIS A 1 77 ? 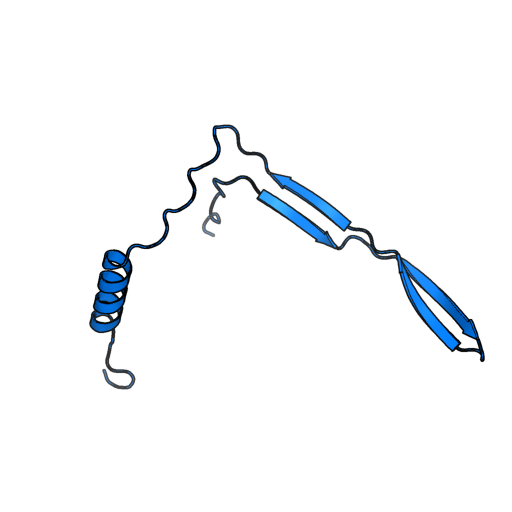-11.567 -27.666 26.315 1.00 84.06 77 HIS A N 1
ATOM 600 C CA . HIS A 1 77 ? -11.387 -29.130 26.464 1.00 84.06 77 HIS A CA 1
ATOM 601 C C . HIS A 1 77 ? -12.410 -29.917 27.311 1.00 84.06 77 HIS A C 1
ATOM 603 O O . HIS A 1 77 ? -12.108 -31.037 27.721 1.00 84.06 77 HIS A O 1
ATOM 609 N N . THR A 1 78 ? -13.631 -29.414 27.520 1.00 82.06 78 THR A N 1
ATOM 610 C CA . THR A 1 78 ? -14.748 -30.240 28.032 1.00 82.06 78 THR A CA 1
ATOM 611 C C . THR A 1 78 ? -16.057 -29.898 27.312 1.00 82.06 78 THR A C 1
ATOM 613 O O . THR A 1 78 ? -16.160 -28.815 26.735 1.00 82.06 78 THR A O 1
ATOM 616 N N . LEU A 1 79 ? -17.023 -30.830 27.310 1.00 74.88 79 LEU A N 1
ATOM 617 C CA . LEU A 1 79 ? -18.398 -30.590 26.839 1.00 74.88 79 LEU A CA 1
ATOM 618 C C . LEU A 1 79 ? -19.211 -29.807 27.875 1.00 74.88 79 LEU A C 1
ATOM 620 O O . LEU A 1 79 ? -18.941 -30.004 29.083 1.00 74.88 79 LEU A O 1
#